Protein AF-A0A0L0SVF2-F1 (afdb_monomer_lite)

Foldseek 3Di:
DFDPQWDFDDPDPPDGTAIWGDQAFAQDDQKDQPVVPDDPPPPPPPDDPQQVQKMWGWAKFWFFADTHPVDGFIKMKGWPQDQAVPPPVSVVQATKMWIAGPPPPPRDIDIDRDPVSVVCCCRPGVRRTTGDIDIDMGGNVRDPPDDPDDDDDDDDDDDDDDDDDDDDDD

Radius of gyration: 22.02 Å; chains: 1; bounding box: 64×48×57 Å

Sequence (170 aa):
MVLKRYYLKDQGPGKPPLPKRCARQVLVPMDIRFDAFTTDTSTDNLSAPHHAGSTLVLRAVICHLGESPTAGHFVTYVNATPLSGADAAAAAAGPTWLRFDGVKDEGKIQCFTTTAAITRQFMDEVAKNAYMLFYEWVPASQSTVPAAESDTDSTASAGGLGRRDECRIM

Organism: Allomyces macrogynus (strain ATCC 38327) (NCBI:txid578462)

Structure (mmCIF, N/CA/C/O backbone):
data_AF-A0A0L0SVF2-F1
#
_entry.id   AF-A0A0L0SVF2-F1
#
loop_
_atom_site.group_PDB
_atom_site.id
_atom_site.type_symbol
_atom_site.label_atom_id
_atom_site.label_alt_id
_atom_site.label_comp_id
_atom_site.label_asym_id
_atom_site.label_entity_id
_atom_site.label_seq_id
_atom_site.pdbx_PDB_ins_code
_atom_site.Cartn_x
_atom_site.Cartn_y
_atom_site.Cartn_z
_atom_site.occupancy
_atom_site.B_iso_or_equiv
_atom_site.auth_seq_id
_atom_site.auth_comp_id
_atom_site.auth_asym_id
_atom_site.auth_atom_id
_atom_site.pdbx_PDB_model_num
ATOM 1 N N . MET A 1 1 ? -7.026 -2.691 -4.631 1.00 90.75 1 MET A N 1
ATOM 2 C CA . MET A 1 1 ? -7.334 -3.674 -3.560 1.00 90.75 1 MET A CA 1
ATOM 3 C C . MET A 1 1 ? -7.389 -2.965 -2.208 1.00 90.75 1 MET A C 1
ATOM 5 O O . MET A 1 1 ? -6.711 -1.959 -2.041 1.00 90.75 1 MET A O 1
ATOM 9 N N . VAL A 1 2 ? -8.173 -3.467 -1.246 1.00 94.88 2 VAL A N 1
ATOM 10 C CA . VAL A 1 2 ? -8.311 -2.873 0.103 1.00 94.88 2 VAL A CA 1
ATOM 11 C C . VAL A 1 2 ? -8.093 -3.948 1.164 1.00 94.88 2 VAL A C 1
ATOM 13 O O . VAL A 1 2 ? -8.701 -5.016 1.097 1.00 94.88 2 VAL A O 1
ATOM 16 N N . LEU A 1 3 ? -7.244 -3.673 2.156 1.00 95.94 3 LEU A N 1
ATOM 17 C CA . LEU A 1 3 ? -7.040 -4.560 3.299 1.00 95.94 3 LEU A CA 1
ATOM 18 C C . LEU A 1 3 ? -8.052 -4.226 4.397 1.00 95.94 3 LEU A C 1
ATOM 20 O O . LEU A 1 3 ? -8.037 -3.135 4.972 1.00 95.94 3 LEU A O 1
ATOM 24 N N . LYS A 1 4 ? -8.920 -5.188 4.732 1.00 95.56 4 LYS A N 1
ATOM 25 C CA . LYS A 1 4 ? -9.911 -5.047 5.808 1.00 95.56 4 LYS A CA 1
ATOM 26 C C . LYS A 1 4 ? -9.223 -5.061 7.177 1.00 95.56 4 LYS A C 1
ATOM 28 O O . LYS A 1 4 ? -9.137 -6.093 7.837 1.00 95.56 4 LYS A O 1
ATOM 33 N N . ARG A 1 5 ? -8.712 -3.901 7.596 1.00 95.50 5 ARG A N 1
ATOM 34 C CA . ARG A 1 5 ? -8.038 -3.720 8.890 1.00 95.50 5 ARG A CA 1
ATOM 35 C C . ARG A 1 5 ? -8.977 -3.373 10.034 1.00 95.50 5 ARG A C 1
ATOM 37 O O . ARG A 1 5 ? -8.560 -3.495 11.174 1.00 95.50 5 ARG A O 1
ATOM 44 N N . TYR A 1 6 ? -10.213 -2.975 9.766 1.00 95.50 6 TYR A N 1
ATOM 45 C CA . TYR A 1 6 ? -11.165 -2.592 10.805 1.00 95.50 6 TYR A CA 1
ATOM 46 C C . TYR A 1 6 ? -12.295 -3.605 10.919 1.00 95.50 6 TYR A C 1
ATOM 48 O O . TYR A 1 6 ? -12.820 -4.095 9.917 1.00 95.50 6 TYR A O 1
ATOM 56 N N . TYR A 1 7 ? -12.667 -3.908 12.157 1.00 94.56 7 TYR A N 1
ATOM 57 C CA . TYR A 1 7 ? -13.830 -4.717 12.487 1.00 94.56 7 TYR A CA 1
ATOM 58 C C . TYR A 1 7 ? -14.563 -4.111 13.679 1.00 94.56 7 TYR A C 1
ATOM 60 O O . TYR A 1 7 ? -13.990 -3.360 14.465 1.00 94.56 7 TYR A O 1
ATOM 68 N N . LEU A 1 8 ? -15.843 -4.433 13.807 1.00 95.06 8 LEU A N 1
ATOM 69 C CA . LEU A 1 8 ? -16.643 -4.052 14.960 1.00 95.06 8 LEU A CA 1
ATOM 70 C C . LEU A 1 8 ? -16.431 -5.089 16.063 1.00 95.06 8 LEU A C 1
ATOM 72 O O . LEU A 1 8 ? -16.680 -6.275 15.853 1.00 95.06 8 LEU A O 1
ATOM 76 N N . LYS A 1 9 ? -15.931 -4.653 17.221 1.00 93.69 9 LYS A N 1
ATOM 77 C CA . LYS A 1 9 ? -15.795 -5.495 18.408 1.00 93.69 9 LYS A CA 1
ATOM 78 C C . LYS A 1 9 ? -17.020 -5.300 19.295 1.00 93.69 9 LYS A C 1
ATOM 80 O O . LYS A 1 9 ? -17.304 -4.175 19.711 1.00 93.69 9 LYS A O 1
ATOM 85 N N . ASP A 1 10 ? -17.694 -6.400 19.611 1.00 95.12 10 ASP A N 1
ATOM 86 C CA . ASP A 1 10 ? -18.773 -6.407 20.594 1.00 95.12 10 ASP A CA 1
ATOM 87 C C . ASP A 1 10 ? -18.236 -6.037 21.991 1.00 95.12 10 ASP A C 1
ATOM 89 O O . ASP A 1 10 ? -17.137 -6.437 22.393 1.00 95.12 10 ASP A O 1
ATOM 93 N N . GLN A 1 11 ? -18.998 -5.213 22.702 1.00 93.00 11 GLN A N 1
ATOM 94 C CA . GLN A 1 11 ? -18.678 -4.678 24.025 1.00 93.00 11 GLN A CA 1
ATOM 95 C C . GLN A 1 11 ? -19.574 -5.267 25.126 1.00 93.00 11 GLN A C 1
ATOM 97 O O . GLN A 1 11 ? -19.402 -4.919 26.298 1.00 93.00 11 GLN A O 1
ATOM 102 N N . GLY A 1 12 ? -20.494 -6.165 24.763 1.00 92.81 12 GLY A N 1
ATOM 103 C CA . GLY A 1 12 ? -21.465 -6.768 25.664 1.00 92.81 12 GLY A CA 1
ATOM 104 C C . GLY A 1 12 ? -22.839 -6.088 25.607 1.00 92.81 12 GLY A C 1
ATOM 105 O O . GLY A 1 12 ? -23.033 -5.094 24.902 1.00 92.81 12 GLY A O 1
ATOM 106 N N . PRO A 1 13 ? -23.815 -6.621 26.358 1.00 93.88 13 PRO A N 1
ATOM 107 C CA . PRO A 1 13 ? -25.209 -6.209 26.259 1.00 93.88 13 PRO A CA 1
ATOM 108 C C . PRO A 1 13 ? -25.399 -4.722 26.593 1.00 93.88 13 PRO A C 1
ATOM 110 O O . PRO A 1 13 ? -24.896 -4.222 27.598 1.00 93.88 13 PRO A O 1
ATOM 113 N N . GLY A 1 14 ? -26.141 -4.020 25.732 1.00 93.12 14 GLY A N 1
ATOM 114 C CA . GLY A 1 14 ? -26.498 -2.607 25.904 1.00 93.12 14 GLY A CA 1
ATOM 115 C C . GLY A 1 14 ? -25.427 -1.595 25.484 1.00 93.12 14 GLY A C 1
ATOM 116 O O . GLY A 1 14 ? -25.677 -0.395 25.575 1.00 93.12 14 GLY A O 1
ATOM 117 N N . LYS A 1 15 ? -24.254 -2.034 25.006 1.00 94.00 15 LYS A N 1
ATOM 118 C CA . LYS A 1 15 ? -23.200 -1.139 24.507 1.00 94.00 15 LYS A CA 1
ATOM 119 C C . LYS A 1 15 ? -23.090 -1.224 22.982 1.00 94.00 15 LYS A C 1
ATOM 121 O O . LYS A 1 15 ? -23.109 -2.330 22.444 1.00 94.00 15 LYS A O 1
ATOM 126 N N . PRO A 1 16 ? -22.949 -0.093 22.267 1.00 93.31 16 PRO A N 1
ATOM 127 C CA . PRO A 1 16 ? -22.713 -0.132 20.831 1.00 93.31 16 PRO A CA 1
ATOM 128 C C . PRO A 1 16 ? -21.348 -0.775 20.531 1.00 93.31 16 PRO A C 1
ATOM 130 O O . PRO A 1 16 ? -20.403 -0.618 21.315 1.00 93.31 16 PRO A O 1
ATOM 133 N N . PRO A 1 17 ? -21.211 -1.483 19.399 1.00 93.56 17 PRO A N 1
ATOM 134 C CA . PRO A 1 17 ? -19.943 -2.078 19.015 1.00 93.56 17 PRO A CA 1
ATOM 135 C C . PRO A 1 17 ? -18.905 -0.992 18.727 1.00 93.56 17 PRO A C 1
ATOM 137 O O . PRO A 1 17 ? -19.205 0.034 18.114 1.00 93.56 17 PRO A O 1
ATOM 140 N N . LEU A 1 18 ? -17.660 -1.241 19.132 1.00 92.56 18 LEU A N 1
ATOM 141 C CA . LEU A 1 18 ? -16.564 -0.296 18.930 1.00 92.56 18 LEU A CA 1
ATOM 142 C C . LEU A 1 18 ? -15.685 -0.750 17.756 1.00 92.56 18 LEU A C 1
ATOM 144 O O . LEU A 1 18 ? -15.271 -1.915 17.732 1.00 92.56 18 LEU A O 1
ATOM 148 N N . PRO A 1 19 ? -15.348 0.135 16.800 1.00 93.31 19 PRO A N 1
ATOM 149 C CA . PRO A 1 19 ? -14.359 -0.173 15.780 1.00 93.31 19 PRO A CA 1
ATOM 150 C C . PRO A 1 19 ? -13.014 -0.518 16.419 1.00 93.31 19 PRO A C 1
ATOM 152 O O . PRO A 1 19 ? -12.511 0.208 17.274 1.00 93.31 19 PRO A O 1
ATOM 155 N N . LYS A 1 20 ? -12.420 -1.627 15.989 1.00 94.50 20 LYS A N 1
ATOM 156 C CA . LYS A 1 20 ? -11.093 -2.060 16.409 1.00 94.50 20 LYS A CA 1
ATOM 157 C C . LYS A 1 20 ? -10.242 -2.393 15.194 1.00 94.50 20 LYS A C 1
ATOM 159 O O . LYS A 1 20 ? -10.708 -3.021 14.240 1.00 94.50 20 LYS A O 1
ATOM 164 N N . ARG A 1 21 ? -8.975 -1.988 15.252 1.00 95.00 21 ARG A N 1
ATOM 165 C CA . ARG A 1 21 ? -7.981 -2.301 14.233 1.00 95.00 21 ARG A CA 1
ATOM 166 C C . ARG A 1 21 ? -7.401 -3.706 14.412 1.00 95.00 21 ARG A C 1
ATOM 168 O O . ARG A 1 21 ? -7.160 -4.188 15.519 1.00 95.00 21 ARG A O 1
ATOM 175 N N . CYS A 1 22 ? -7.155 -4.371 13.293 1.00 94.25 22 CYS A N 1
ATOM 176 C CA . CYS A 1 22 ? -6.361 -5.578 13.168 1.00 94.25 22 CYS A CA 1
ATOM 177 C C . CYS A 1 22 ? -4.912 -5.176 12.866 1.00 94.25 22 CYS A C 1
ATOM 179 O O . CYS A 1 22 ? -4.591 -4.747 11.755 1.00 94.25 22 CYS A O 1
ATOM 181 N N . ALA A 1 23 ? -4.034 -5.344 13.856 1.00 90.88 23 ALA A N 1
ATOM 182 C CA . ALA A 1 23 ? -2.608 -5.026 13.755 1.00 90.88 23 ALA A CA 1
ATOM 183 C C . ALA A 1 23 ? -1.779 -6.123 13.054 1.00 90.88 23 ALA A C 1
ATOM 185 O O . ALA A 1 23 ? -0.550 -6.105 13.100 1.00 90.88 23 ALA A O 1
ATOM 186 N N . ARG A 1 24 ? -2.434 -7.109 12.422 1.00 95.44 24 ARG A N 1
ATOM 187 C CA . ARG A 1 24 ? -1.745 -8.201 11.729 1.00 95.44 24 ARG A CA 1
ATOM 188 C C . ARG A 1 24 ? -0.899 -7.639 10.585 1.00 95.44 24 ARG A C 1
ATOM 190 O O . ARG A 1 24 ? -1.395 -6.867 9.759 1.00 95.44 24 ARG A O 1
ATOM 197 N N . GLN A 1 25 ? 0.357 -8.067 10.526 1.00 96.88 25 GLN A N 1
ATOM 198 C CA . GLN A 1 25 ? 1.233 -7.772 9.401 1.00 96.88 25 GLN A CA 1
ATOM 199 C C . GLN A 1 25 ? 0.779 -8.548 8.165 1.00 96.88 25 GLN A C 1
ATOM 201 O O . GLN A 1 25 ? 0.439 -9.727 8.250 1.00 96.88 25 GLN A O 1
ATOM 206 N N . VAL A 1 26 ? 0.753 -7.874 7.022 1.00 96.31 26 VAL A N 1
ATOM 207 C CA . VAL A 1 26 ? 0.408 -8.463 5.728 1.00 96.31 26 VAL A CA 1
ATOM 208 C C . VAL A 1 26 ? 1.537 -8.138 4.770 1.00 96.31 26 VAL A C 1
ATOM 210 O O . VAL A 1 26 ? 1.768 -6.969 4.478 1.00 96.31 26 VAL A O 1
ATOM 213 N N . LEU A 1 27 ? 2.242 -9.161 4.296 1.00 95.81 27 LEU A N 1
ATOM 214 C CA . LEU A 1 27 ? 3.246 -8.985 3.254 1.00 95.81 27 LEU A CA 1
ATOM 215 C C . LEU A 1 27 ? 2.543 -8.607 1.950 1.00 95.81 27 LEU A C 1
ATOM 217 O O . LEU A 1 27 ? 1.627 -9.301 1.511 1.00 95.81 27 LEU A O 1
ATOM 221 N N . VAL A 1 28 ? 2.956 -7.485 1.367 1.00 95.62 28 VAL A N 1
ATOM 222 C CA . VAL A 1 28 ? 2.406 -6.972 0.112 1.00 95.62 28 VAL A CA 1
ATOM 223 C C . VAL A 1 28 ? 3.410 -7.281 -0.999 1.00 95.62 28 VAL A C 1
ATOM 225 O O . VAL A 1 28 ? 4.515 -6.738 -0.958 1.00 95.62 28 VAL A O 1
ATOM 228 N N . PRO A 1 29 ? 3.071 -8.150 -1.963 1.00 94.19 29 PRO A N 1
ATOM 229 C CA . PRO A 1 29 ? 3.955 -8.450 -3.083 1.00 94.19 29 PRO A CA 1
ATOM 230 C C . PRO A 1 29 ? 4.060 -7.246 -4.026 1.00 94.19 29 PRO A C 1
ATOM 232 O O . PRO A 1 29 ? 3.061 -6.572 -4.286 1.00 94.19 29 PRO A O 1
ATOM 235 N N . MET A 1 30 ? 5.259 -6.986 -4.548 1.00 92.81 30 MET A N 1
ATOM 236 C CA . MET A 1 30 ? 5.467 -5.943 -5.562 1.00 92.81 30 MET A CA 1
ATOM 237 C C . MET A 1 30 ? 4.815 -6.321 -6.888 1.00 92.81 30 MET A C 1
ATOM 239 O O . MET A 1 30 ? 4.213 -5.469 -7.528 1.00 92.81 30 MET A O 1
ATOM 243 N N . ASP A 1 31 ? 4.862 -7.604 -7.231 1.00 92.12 31 ASP A N 1
ATOM 244 C CA . ASP A 1 31 ? 4.341 -8.146 -8.475 1.00 92.12 31 ASP A CA 1
ATOM 245 C C . ASP A 1 31 ? 3.465 -9.355 -8.170 1.00 92.12 31 ASP A C 1
ATOM 247 O O . ASP A 1 31 ? 3.800 -10.188 -7.322 1.00 92.12 31 ASP A O 1
ATOM 251 N N . ILE A 1 32 ? 2.331 -9.462 -8.855 1.00 92.50 32 ILE A N 1
ATOM 252 C CA . ILE A 1 32 ? 1.463 -10.632 -8.769 1.00 92.50 32 ILE A CA 1
ATOM 253 C C . ILE A 1 32 ? 1.161 -11.111 -10.175 1.00 92.50 32 ILE A C 1
ATOM 255 O O . ILE A 1 32 ? 0.667 -10.343 -10.997 1.00 92.50 32 ILE A O 1
ATOM 259 N N . ARG A 1 33 ? 1.420 -12.388 -10.457 1.00 89.75 33 ARG A N 1
ATOM 260 C CA . ARG A 1 33 ? 1.047 -12.963 -11.749 1.00 89.75 33 ARG A CA 1
ATOM 261 C C . ARG A 1 33 ? -0.476 -12.930 -11.888 1.00 89.75 33 ARG A C 1
ATOM 263 O O . ARG A 1 33 ? -1.193 -13.348 -10.977 1.00 89.75 33 ARG A O 1
ATOM 270 N N . PHE A 1 34 ? -0.964 -12.365 -12.988 1.00 86.56 34 PHE A N 1
ATOM 271 C CA . PHE A 1 34 ? -2.398 -12.153 -13.184 1.00 86.56 34 PHE A CA 1
ATOM 272 C C . PHE A 1 34 ? -3.139 -13.472 -13.432 1.00 86.56 34 PHE A C 1
ATOM 274 O O . PHE A 1 34 ? -4.271 -13.642 -12.979 1.00 86.56 34 PHE A O 1
ATOM 281 N N . ASP A 1 35 ? -2.459 -14.419 -14.078 1.00 82.50 35 ASP A N 1
ATOM 282 C CA . ASP A 1 35 ? -2.940 -15.777 -14.347 1.00 82.50 35 ASP A CA 1
ATOM 283 C C . ASP A 1 35 ? -3.358 -16.535 -13.074 1.00 82.50 35 ASP A C 1
ATOM 285 O O . ASP A 1 35 ? -4.268 -17.355 -13.112 1.00 82.50 35 ASP A O 1
ATOM 289 N N . ALA A 1 36 ? -2.775 -16.204 -11.917 1.00 79.12 36 ALA A N 1
ATOM 290 C CA . ALA A 1 36 ? -3.130 -16.796 -10.630 1.00 79.12 36 ALA A CA 1
ATOM 291 C C . ALA A 1 36 ? -4.579 -16.508 -10.186 1.00 79.12 36 ALA A C 1
ATOM 293 O O . ALA A 1 36 ? -5.069 -17.152 -9.257 1.00 79.12 36 ALA A O 1
ATOM 294 N N . PHE A 1 37 ? -5.261 -15.541 -10.810 1.00 80.06 37 PHE A N 1
ATOM 295 C CA . PHE A 1 37 ? -6.626 -15.137 -10.455 1.00 80.06 37 PHE A CA 1
ATOM 296 C C . PHE A 1 37 ? -7.661 -15.393 -11.550 1.00 80.06 37 PHE A C 1
ATOM 298 O O . PHE A 1 37 ? -8.855 -15.208 -11.306 1.00 80.06 37 PHE A O 1
ATOM 305 N N . THR A 1 38 ? -7.237 -15.803 -12.743 1.00 76.56 38 THR A N 1
ATOM 306 C CA . THR A 1 38 ? -8.138 -16.079 -13.861 1.00 76.56 38 THR A CA 1
ATOM 307 C C . THR A 1 38 ? -8.344 -17.578 -14.001 1.00 76.56 38 THR A C 1
ATOM 309 O O . THR A 1 38 ? -7.387 -18.342 -14.041 1.00 76.56 38 THR A O 1
ATOM 312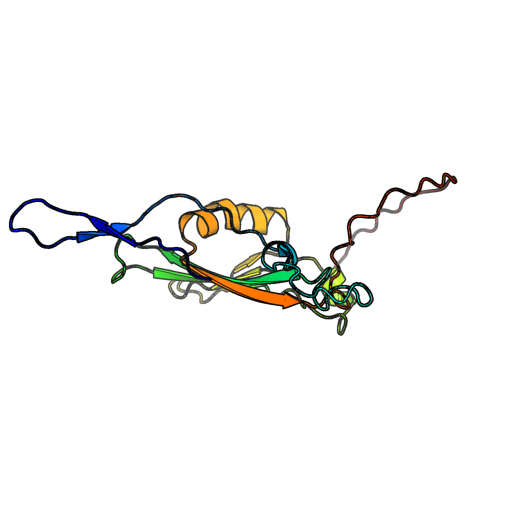 N N . THR A 1 39 ? -9.598 -18.014 -14.081 1.00 65.56 39 THR A N 1
ATOM 313 C CA . THR A 1 39 ? -9.922 -19.388 -14.475 1.00 65.56 39 THR A CA 1
ATOM 314 C C . THR A 1 39 ? -9.929 -19.454 -15.996 1.00 65.56 39 THR A C 1
ATOM 316 O O . THR A 1 39 ? -10.717 -18.747 -16.627 1.00 65.56 39 THR A O 1
ATOM 319 N N . ASP A 1 40 ? -9.079 -20.301 -16.579 1.00 64.75 40 ASP A N 1
ATOM 320 C CA . ASP A 1 40 ? -9.098 -20.612 -18.011 1.00 64.75 40 ASP A CA 1
ATOM 321 C C . ASP A 1 40 ? -10.434 -21.276 -18.361 1.00 64.75 40 ASP A C 1
ATOM 323 O O . ASP A 1 40 ? -10.622 -22.484 -18.241 1.00 64.75 40 ASP A O 1
ATOM 327 N N . THR A 1 41 ? -11.416 -20.453 -18.720 1.00 55.72 41 THR A N 1
ATOM 328 C CA . THR A 1 41 ? -12.769 -20.890 -19.089 1.00 55.72 41 THR A CA 1
ATOM 329 C C . THR A 1 41 ? -12.973 -20.920 -20.600 1.00 55.72 41 THR A C 1
ATOM 331 O O . THR A 1 41 ? -14.036 -21.330 -21.061 1.00 55.72 41 THR A O 1
ATOM 334 N N . SER A 1 42 ? -11.971 -20.535 -21.397 1.00 54.72 42 SER A N 1
ATOM 335 C CA . SER A 1 42 ? -12.038 -20.662 -22.850 1.00 54.72 42 SER A CA 1
ATOM 336 C C . SER A 1 42 ? -11.715 -22.098 -23.263 1.00 54.72 42 SER A C 1
ATOM 338 O O . SER A 1 42 ? -10.558 -22.498 -23.326 1.00 54.72 42 SER A O 1
ATOM 340 N N . THR A 1 43 ? -12.752 -22.860 -23.600 1.00 51.72 43 THR A N 1
ATOM 341 C CA . THR A 1 43 ? -12.679 -24.185 -24.241 1.00 51.72 43 THR A CA 1
ATOM 342 C C . THR A 1 43 ? -12.147 -24.152 -25.682 1.00 51.72 43 THR A C 1
ATOM 344 O O . THR A 1 43 ? -12.159 -25.176 -26.363 1.00 51.72 43 THR A O 1
ATOM 347 N N . ASP A 1 44 ? -11.689 -22.995 -26.163 1.00 54.47 44 ASP A N 1
ATOM 348 C CA . ASP A 1 44 ? -11.092 -22.835 -27.486 1.00 54.47 44 ASP A CA 1
ATOM 349 C C . ASP A 1 44 ? -9.580 -23.095 -27.390 1.00 54.47 44 ASP A C 1
ATOM 351 O O . ASP A 1 44 ? -8.759 -22.195 -27.220 1.00 54.47 44 ASP A O 1
ATOM 355 N N . ASN A 1 45 ? -9.216 -24.378 -27.457 1.00 51.66 45 ASN A N 1
ATOM 356 C CA . ASN A 1 45 ? -7.852 -24.918 -27.330 1.00 51.66 45 ASN A CA 1
ATOM 357 C C . ASN A 1 45 ? -6.883 -24.507 -28.468 1.00 51.66 45 ASN A C 1
ATOM 359 O O . ASN A 1 45 ? -5.910 -25.211 -28.734 1.00 51.66 45 ASN A O 1
ATOM 363 N N . LEU A 1 46 ? -7.143 -23.405 -29.176 1.00 55.09 46 LEU A N 1
ATOM 364 C CA . LEU A 1 46 ? -6.358 -22.955 -30.333 1.00 55.09 46 LEU A CA 1
ATOM 365 C C . LEU A 1 46 ? -5.714 -21.571 -30.151 1.00 55.09 46 LEU A C 1
ATOM 367 O O . LEU A 1 46 ? -4.879 -21.190 -30.969 1.00 55.09 46 LEU A O 1
ATOM 371 N N . SER A 1 47 ? -6.023 -20.841 -29.075 1.00 54.22 47 SER A N 1
ATOM 372 C CA . SER A 1 47 ? -5.352 -19.578 -28.739 1.00 54.22 47 SER A CA 1
ATOM 373 C C . SER A 1 47 ? -4.875 -19.587 -27.291 1.00 54.22 47 SER A C 1
ATOM 375 O O . SER A 1 47 ? -5.668 -19.852 -26.389 1.00 54.22 47 SER A O 1
ATOM 377 N N . ALA A 1 48 ? -3.596 -19.269 -27.061 1.00 55.75 48 ALA A N 1
ATOM 378 C CA . ALA A 1 48 ? -3.085 -19.033 -25.712 1.00 55.75 48 ALA A CA 1
ATOM 379 C C . ALA A 1 48 ? -3.963 -17.983 -24.999 1.00 55.75 48 ALA A C 1
ATOM 381 O O . ALA A 1 48 ? -4.381 -17.019 -25.655 1.00 55.75 48 ALA A O 1
ATOM 382 N N . PRO A 1 49 ? -4.249 -18.138 -23.690 1.00 58.16 49 PRO A N 1
ATOM 383 C CA . PRO A 1 49 ? -5.084 -17.190 -22.970 1.00 58.16 49 PRO A CA 1
ATOM 384 C C . PRO A 1 49 ? -4.526 -15.782 -23.165 1.00 58.16 49 PRO A C 1
ATOM 386 O O . PRO A 1 49 ? -3.331 -15.553 -22.977 1.00 58.16 49 PRO A O 1
ATOM 389 N N . HIS A 1 50 ? -5.380 -14.822 -23.524 1.00 60.81 50 HIS A N 1
ATOM 390 C CA . HIS A 1 50 ? -4.961 -13.455 -23.871 1.00 60.81 50 HIS A CA 1
ATOM 391 C C . HIS A 1 50 ? -4.229 -12.717 -22.728 1.00 60.81 50 HIS A C 1
ATOM 393 O O . HIS A 1 50 ? -3.659 -11.648 -22.931 1.00 60.81 50 HIS A O 1
ATOM 399 N N . HIS A 1 51 ? -4.236 -13.298 -21.526 1.00 66.31 51 HIS A N 1
ATOM 400 C CA . HIS A 1 51 ? -3.617 -12.775 -20.315 1.00 66.31 51 HIS A CA 1
ATOM 401 C C . HIS A 1 51 ? -2.436 -13.617 -19.807 1.00 66.31 51 HIS A C 1
ATOM 403 O O . HIS A 1 51 ? -1.840 -13.252 -18.790 1.00 66.31 51 HIS A O 1
ATOM 409 N N . ALA A 1 52 ? -2.076 -14.709 -20.492 1.00 71.12 52 ALA A N 1
ATOM 410 C CA . ALA A 1 52 ? -0.945 -15.554 -20.121 1.00 71.12 52 ALA A CA 1
ATOM 411 C C . ALA A 1 52 ? 0.340 -14.713 -20.047 1.00 71.12 52 ALA A C 1
ATOM 413 O O . ALA A 1 52 ? 0.679 -14.001 -20.990 1.00 71.12 52 ALA A O 1
ATOM 414 N N . GLY A 1 53 ? 1.022 -14.750 -18.899 1.00 76.75 53 GLY A N 1
ATOM 415 C CA . GLY A 1 53 ? 2.242 -13.972 -18.650 1.00 76.75 53 GLY A CA 1
ATOM 416 C C . GLY A 1 53 ? 2.031 -12.496 -18.283 1.00 76.75 53 GLY A C 1
ATOM 417 O O . GLY A 1 53 ? 3.009 -11.773 -18.120 1.00 76.75 53 GLY A O 1
ATOM 418 N N . SER A 1 54 ? 0.787 -12.023 -18.141 1.00 85.81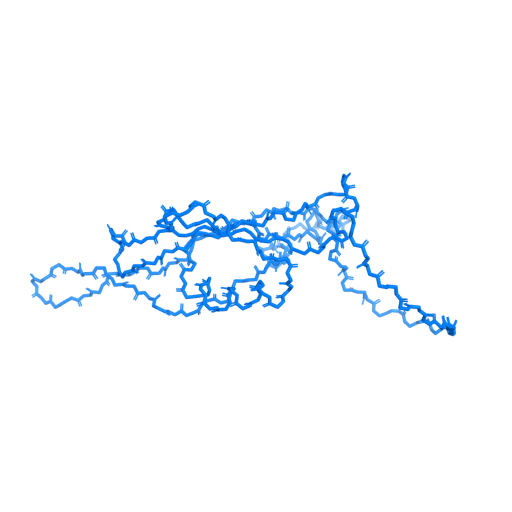 54 SER A N 1
ATOM 419 C CA . SER A 1 54 ? 0.525 -10.663 -17.645 1.00 85.81 54 SER A CA 1
ATOM 420 C C . SER A 1 54 ? 0.722 -10.579 -16.128 1.00 85.81 54 SER A C 1
ATOM 422 O O . SER A 1 54 ? 0.450 -11.535 -15.396 1.00 85.81 54 SER A O 1
ATOM 424 N N . THR A 1 55 ? 1.136 -9.411 -15.641 1.00 90.12 55 THR A N 1
ATOM 425 C CA . THR A 1 55 ? 1.486 -9.190 -14.230 1.00 90.12 55 THR A CA 1
ATOM 426 C C . THR A 1 55 ? 0.791 -7.945 -13.692 1.00 90.12 55 THR A C 1
ATOM 428 O O . THR A 1 55 ? 0.631 -6.949 -14.387 1.00 90.12 55 THR A O 1
ATOM 431 N N . LEU A 1 56 ? 0.367 -7.995 -12.436 1.00 91.81 56 LEU A N 1
ATOM 432 C CA . LEU A 1 56 ? -0.076 -6.844 -11.663 1.00 91.81 56 LEU A CA 1
ATOM 433 C C . LEU A 1 56 ? 1.124 -6.266 -10.916 1.00 91.81 56 LEU A C 1
ATOM 435 O O . LEU A 1 56 ? 1.638 -6.917 -10.009 1.00 91.81 56 LEU A O 1
ATOM 439 N N . VAL A 1 57 ? 1.536 -5.048 -11.257 1.00 93.19 57 VAL A N 1
ATOM 440 C CA . VAL A 1 57 ? 2.667 -4.354 -10.625 1.00 93.19 57 VAL A CA 1
ATOM 441 C C . VAL A 1 57 ? 2.151 -3.328 -9.626 1.00 93.19 57 VAL A C 1
ATOM 443 O O . VAL A 1 57 ? 1.290 -2.506 -9.941 1.00 93.19 57 VAL A O 1
ATOM 446 N N . LEU A 1 58 ? 2.667 -3.349 -8.403 1.00 95.69 58 LEU A N 1
ATOM 447 C CA . LEU A 1 58 ? 2.276 -2.425 -7.349 1.00 95.69 58 LEU A CA 1
ATOM 448 C C . LEU A 1 58 ? 2.783 -1.010 -7.667 1.00 95.69 58 LEU A C 1
ATO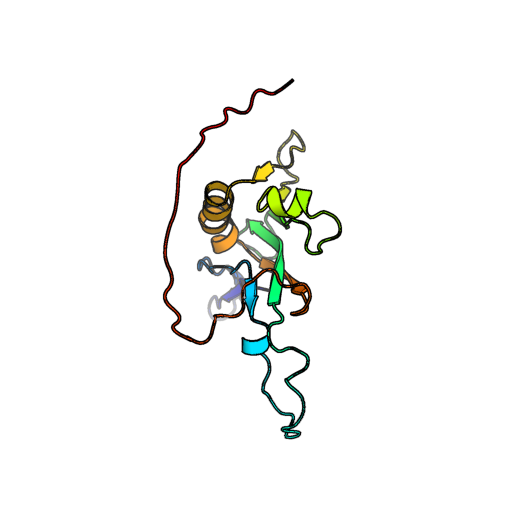M 450 O O . LEU A 1 58 ? 3.987 -0.764 -7.782 1.00 95.69 58 LEU A O 1
ATOM 454 N N . ARG A 1 59 ? 1.851 -0.059 -7.773 1.00 95.69 59 ARG A N 1
ATOM 455 C CA . ARG A 1 59 ? 2.125 1.352 -8.089 1.00 95.69 59 ARG A CA 1
ATOM 456 C C . ARG A 1 59 ? 2.010 2.270 -6.902 1.00 95.69 59 ARG A C 1
ATOM 458 O O . ARG A 1 59 ? 2.764 3.230 -6.806 1.00 95.69 59 ARG A O 1
ATOM 465 N N . ALA A 1 60 ? 1.076 1.996 -6.001 1.00 97.75 60 ALA A N 1
ATOM 466 C CA . ALA A 1 60 ? 0.936 2.807 -4.810 1.00 9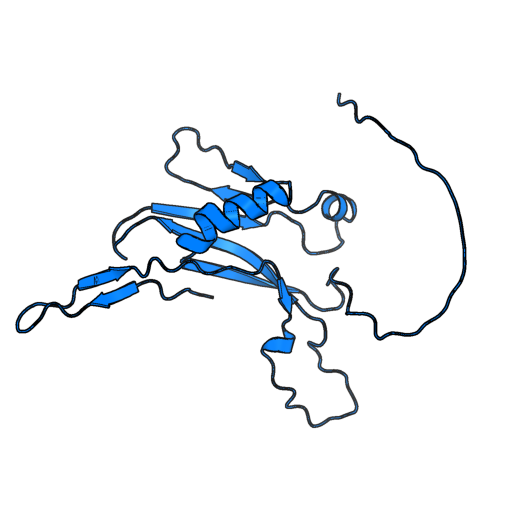7.75 60 ALA A CA 1
ATOM 467 C C . ALA A 1 60 ? 0.370 2.024 -3.632 1.00 97.75 60 ALA A C 1
ATOM 469 O O . ALA A 1 60 ? -0.421 1.091 -3.793 1.00 97.75 60 ALA A O 1
ATOM 470 N N . VAL A 1 61 ? 0.747 2.457 -2.432 1.00 98.31 61 VAL A N 1
ATOM 471 C CA . VAL A 1 61 ? 0.191 1.966 -1.173 1.00 98.31 61 VAL A CA 1
ATOM 472 C C . VAL A 1 61 ? -0.189 3.149 -0.305 1.00 98.31 61 VAL A C 1
ATOM 474 O O . VAL A 1 61 ? 0.644 4.001 -0.014 1.00 98.31 61 VAL A O 1
ATOM 477 N N . ILE A 1 62 ? -1.437 3.180 0.148 1.00 97.38 62 ILE A N 1
ATOM 478 C CA . ILE A 1 62 ? -1.881 4.109 1.183 1.00 97.38 62 ILE A CA 1
ATOM 479 C C . ILE A 1 62 ? -1.827 3.366 2.510 1.00 97.38 62 ILE A C 1
ATOM 481 O O . ILE A 1 62 ? -2.533 2.374 2.703 1.00 97.38 62 ILE A O 1
ATOM 485 N N . CYS A 1 63 ? -1.005 3.855 3.427 1.00 97.12 63 CYS A N 1
ATOM 486 C CA . CYS A 1 63 ? -0.895 3.383 4.797 1.00 97.12 63 CYS A CA 1
ATOM 487 C C . CYS A 1 63 ? -1.741 4.258 5.719 1.00 97.12 63 CYS A C 1
ATOM 489 O O . CYS A 1 63 ? -1.718 5.481 5.611 1.00 97.12 63 CYS A O 1
ATOM 491 N N . HIS A 1 64 ? -2.442 3.633 6.662 1.00 96.44 64 HIS A N 1
ATOM 492 C CA . HIS A 1 64 ? -3.155 4.342 7.722 1.00 96.44 64 HIS A CA 1
ATOM 493 C C . HIS A 1 64 ? -2.488 4.077 9.070 1.00 96.44 64 HIS A C 1
ATOM 495 O O . HIS A 1 64 ? -2.400 2.930 9.511 1.00 96.44 64 HIS A O 1
ATOM 501 N N . LEU A 1 65 ? -1.994 5.139 9.697 1.00 94.38 65 LEU A N 1
ATOM 502 C CA . LEU A 1 65 ? -1.280 5.168 10.966 1.00 94.38 65 LEU A CA 1
ATOM 503 C C . LEU A 1 65 ? -2.241 5.703 12.037 1.00 94.38 65 LEU A C 1
ATOM 505 O O . LEU A 1 65 ? -2.255 6.888 12.361 1.00 94.38 65 LEU A O 1
ATOM 509 N N . GLY A 1 66 ? -3.097 4.829 12.552 1.00 93.44 66 GLY A N 1
ATOM 510 C CA . GLY A 1 66 ? -4.059 5.144 13.605 1.00 93.44 66 GLY A CA 1
ATOM 511 C C . GLY A 1 66 ? -4.761 3.883 14.088 1.00 93.44 66 GLY A C 1
ATOM 512 O O . GLY A 1 66 ? -4.643 2.840 13.457 1.00 93.44 66 GLY A O 1
ATOM 513 N N . GLU A 1 67 ? -5.481 3.958 15.204 1.00 92.12 67 GLU A N 1
ATOM 514 C CA . GLU A 1 67 ? -6.210 2.809 15.774 1.00 92.12 67 GLU A CA 1
ATOM 515 C C . GLU A 1 67 ? -7.718 2.834 15.476 1.00 92.12 67 GLU A C 1
ATOM 517 O O . GLU A 1 67 ? -8.413 1.840 15.690 1.00 92.12 67 GLU A O 1
ATOM 522 N N . SER A 1 68 ? -8.228 3.952 14.949 1.00 90.31 68 SER A N 1
ATOM 523 C CA . SER A 1 68 ? -9.642 4.162 14.624 1.00 90.31 68 SER A CA 1
ATOM 524 C C . SER A 1 68 ? -9.813 4.462 13.135 1.00 90.31 68 SER A C 1
ATOM 526 O O . SER A 1 68 ? -9.008 5.199 12.579 1.00 90.31 68 SER A O 1
ATOM 528 N N . PRO A 1 69 ? -10.885 3.999 12.473 1.00 90.50 69 PRO A N 1
ATOM 529 C CA . PRO A 1 69 ? -11.152 4.387 11.088 1.00 90.50 69 PRO A CA 1
ATOM 530 C C . PRO A 1 69 ? -11.399 5.897 10.916 1.00 90.50 69 PRO A C 1
ATOM 532 O O . PRO A 1 69 ? -11.245 6.412 9.814 1.00 90.50 69 PRO A O 1
ATOM 535 N N . THR A 1 70 ? -11.778 6.607 11.984 1.00 91.00 70 THR A N 1
ATOM 536 C CA . THR A 1 70 ? -12.094 8.045 11.956 1.00 91.00 70 THR A CA 1
ATOM 537 C C . THR A 1 70 ? -10.954 8.942 12.437 1.00 91.00 70 THR A C 1
ATOM 539 O O . THR A 1 70 ? -11.105 10.160 12.425 1.00 91.00 70 THR A O 1
ATOM 542 N N . ALA A 1 71 ? -9.828 8.373 12.879 1.00 90.88 71 ALA A N 1
ATOM 543 C CA . ALA A 1 71 ? -8.702 9.140 13.402 1.00 90.88 71 ALA A CA 1
ATOM 544 C C . ALA A 1 71 ? -7.360 8.480 13.067 1.00 90.88 71 ALA A C 1
ATOM 546 O O . ALA A 1 71 ? -7.221 7.258 13.080 1.00 90.88 71 ALA A O 1
ATOM 547 N N . GLY A 1 72 ? -6.347 9.294 12.797 1.00 92.69 72 GLY A N 1
ATOM 548 C CA . GLY A 1 72 ? -4.997 8.837 12.489 1.00 92.69 72 GLY A CA 1
ATOM 549 C C . GLY A 1 72 ? -4.366 9.673 11.389 1.00 92.69 72 GLY A C 1
ATOM 550 O O . GLY A 1 72 ? -4.846 10.757 11.068 1.00 92.69 72 GLY A O 1
ATOM 551 N N . HIS A 1 73 ? -3.300 9.136 10.811 1.00 93.88 73 HIS A N 1
ATOM 552 C CA . HIS A 1 73 ? -2.517 9.790 9.773 1.00 93.88 73 HIS A CA 1
ATOM 553 C C . HIS A 1 73 ? -2.381 8.897 8.540 1.00 93.88 73 HIS A C 1
ATOM 555 O O . HIS A 1 73 ? -2.308 7.675 8.666 1.00 93.88 73 HIS A O 1
ATOM 561 N N . PHE A 1 74 ? -2.346 9.490 7.350 1.00 94.31 74 PHE A N 1
ATOM 562 C CA . PHE A 1 74 ? -2.150 8.754 6.106 1.00 94.31 74 PHE A CA 1
ATOM 563 C C . PHE A 1 74 ? -0.783 9.061 5.510 1.00 94.31 74 PHE A C 1
ATOM 565 O O . PHE A 1 74 ? -0.394 10.215 5.352 1.00 94.31 74 PHE A O 1
ATOM 572 N N . VAL A 1 75 ? -0.077 7.995 5.150 1.00 95.56 75 VAL A N 1
ATOM 573 C CA . VAL A 1 75 ? 1.202 8.055 4.443 1.00 95.56 75 VAL A CA 1
ATOM 574 C C . VAL A 1 75 ? 1.040 7.294 3.141 1.00 95.56 75 VAL A C 1
ATOM 576 O O . VAL A 1 75 ? 0.491 6.191 3.135 1.00 95.56 75 VAL A O 1
ATOM 579 N N . THR A 1 76 ? 1.539 7.858 2.049 1.00 97.00 76 THR A N 1
ATOM 580 C CA . THR A 1 76 ? 1.428 7.241 0.725 1.00 97.00 76 THR A CA 1
ATOM 581 C C . THR A 1 76 ? 2.799 6.857 0.205 1.00 97.00 76 THR A C 1
ATOM 583 O O . THR A 1 76 ? 3.745 7.635 0.282 1.00 97.00 76 THR A O 1
ATOM 586 N N . TYR A 1 77 ? 2.888 5.659 -0.353 1.00 97.62 77 TYR A N 1
ATOM 587 C CA . TYR A 1 77 ? 4.028 5.157 -1.101 1.00 97.62 77 TYR A CA 1
ATOM 588 C C . TYR A 1 77 ? 3.680 5.117 -2.576 1.00 97.62 77 TYR A C 1
ATOM 590 O O . TYR A 1 77 ? 2.608 4.622 -2.918 1.00 97.62 77 TYR A O 1
ATOM 598 N N . VAL A 1 78 ? 4.575 5.593 -3.435 1.00 96.94 78 VAL A N 1
ATOM 599 C CA . VAL A 1 78 ? 4.396 5.590 -4.890 1.00 96.94 78 VAL A CA 1
ATOM 600 C C . VAL A 1 78 ? 5.624 4.991 -5.556 1.00 96.94 78 VAL A C 1
ATOM 602 O O . VAL A 1 78 ? 6.749 5.400 -5.276 1.00 96.94 78 VAL A O 1
ATOM 605 N N . ASN A 1 79 ? 5.400 4.033 -6.445 1.00 95.12 79 ASN A N 1
ATOM 606 C CA . ASN A 1 79 ? 6.410 3.459 -7.312 1.00 95.12 79 ASN A CA 1
ATOM 607 C C . ASN A 1 79 ? 6.648 4.414 -8.486 1.00 95.12 79 ASN A C 1
ATOM 609 O O . ASN A 1 79 ? 5.804 4.546 -9.373 1.00 95.12 79 ASN A O 1
ATOM 613 N N . ALA A 1 80 ? 7.792 5.087 -8.482 1.00 92.25 80 ALA A N 1
ATOM 614 C CA . ALA A 1 80 ? 8.204 5.990 -9.551 1.00 92.25 80 ALA A CA 1
ATOM 615 C C . ALA A 1 80 ? 8.946 5.262 -10.685 1.00 92.25 80 ALA A C 1
ATOM 617 O O . ALA A 1 80 ? 9.359 5.898 -11.649 1.00 92.25 80 ALA A O 1
ATOM 618 N N . THR A 1 81 ? 9.110 3.938 -10.590 1.00 87.69 81 THR A N 1
ATOM 619 C CA . THR A 1 81 ? 9.745 3.135 -11.643 1.00 87.69 81 THR A CA 1
ATOM 620 C C . THR A 1 81 ? 8.869 3.154 -12.902 1.00 87.69 81 THR A C 1
ATOM 622 O O . THR A 1 81 ? 7.675 2.841 -12.805 1.00 87.69 81 THR A O 1
ATOM 625 N N . PRO A 1 82 ? 9.401 3.518 -14.079 1.00 80.12 82 PRO A N 1
ATOM 626 C CA . PRO A 1 82 ? 8.660 3.431 -15.335 1.00 80.12 82 PRO A CA 1
ATOM 627 C C . PRO A 1 82 ? 8.316 1.978 -15.680 1.00 80.12 82 PRO A C 1
ATOM 629 O O . PRO A 1 82 ? 9.124 1.082 -15.461 1.00 80.12 82 PRO A O 1
ATOM 632 N N . LEU A 1 83 ? 7.117 1.743 -16.218 1.00 69.75 83 LEU A N 1
ATOM 633 C CA . LEU A 1 83 ? 6.639 0.397 -16.567 1.00 69.75 83 LEU A CA 1
ATOM 634 C C . LEU A 1 83 ? 6.893 -0.007 -18.021 1.00 69.75 83 LEU A C 1
ATOM 636 O O . LEU A 1 83 ? 6.847 -1.192 -18.325 1.00 69.75 83 LEU A O 1
ATOM 640 N N . SER A 1 84 ? 7.123 0.950 -18.925 1.00 62.47 84 SER A N 1
ATOM 641 C CA . SER A 1 84 ? 7.258 0.674 -20.360 1.00 62.47 84 SER A CA 1
ATOM 642 C C . SER A 1 84 ? 8.593 1.170 -20.908 1.00 62.47 84 SER A C 1
ATOM 644 O O . SER A 1 84 ? 9.120 2.192 -20.462 1.00 62.47 84 SER A O 1
ATOM 646 N N . GLY A 1 85 ? 9.122 0.443 -21.896 1.00 52.75 85 GLY A N 1
ATOM 647 C CA . GLY A 1 85 ? 10.435 0.635 -22.525 1.00 52.75 85 GLY A CA 1
ATOM 648 C C . GLY A 1 85 ? 10.634 1.927 -23.327 1.00 52.75 85 GLY A C 1
ATOM 649 O O . GLY A 1 85 ? 11.505 1.955 -24.190 1.00 52.75 85 GLY A O 1
ATOM 650 N N . ALA A 1 86 ? 9.868 2.988 -23.060 1.00 50.47 86 ALA A N 1
ATOM 651 C CA . ALA A 1 86 ? 10.135 4.313 -23.620 1.00 50.47 86 ALA A CA 1
ATOM 652 C C . ALA A 1 86 ? 11.455 4.908 -23.091 1.00 50.47 86 ALA A C 1
ATOM 654 O O . ALA A 1 86 ? 12.094 5.676 -23.799 1.00 50.47 86 ALA A O 1
ATOM 655 N N . ASP A 1 87 ? 11.901 4.483 -21.902 1.00 53.84 87 ASP A N 1
ATOM 656 C CA . ASP A 1 87 ? 13.207 4.834 -21.341 1.00 53.84 87 ASP A CA 1
ATOM 657 C C . ASP A 1 87 ? 13.921 3.583 -20.813 1.00 53.84 87 ASP A C 1
ATOM 659 O O . ASP A 1 87 ? 13.920 3.278 -19.618 1.00 53.84 87 ASP A O 1
ATOM 663 N N . ALA A 1 88 ? 14.577 2.847 -21.715 1.00 54.47 88 ALA A N 1
ATOM 664 C CA . ALA A 1 88 ? 15.451 1.726 -21.350 1.00 54.47 88 ALA A CA 1
ATOM 665 C C . ALA A 1 88 ? 16.536 2.135 -20.327 1.00 54.47 88 ALA A C 1
ATOM 667 O O . ALA A 1 88 ? 16.932 1.335 -19.480 1.00 54.47 88 ALA A O 1
ATOM 668 N N . ALA A 1 89 ? 16.963 3.404 -20.349 1.00 55.34 89 ALA A N 1
ATOM 669 C CA . ALA A 1 89 ? 17.888 3.973 -19.371 1.00 55.34 89 ALA A CA 1
ATOM 670 C C . ALA A 1 89 ? 17.281 4.079 -17.958 1.00 55.34 89 ALA A C 1
ATOM 672 O O . ALA A 1 89 ? 17.980 3.853 -16.972 1.00 55.34 89 ALA A O 1
ATOM 673 N N . ALA A 1 90 ? 15.983 4.372 -17.841 1.00 54.66 90 ALA A N 1
ATOM 674 C CA . ALA A 1 90 ? 15.301 4.459 -16.551 1.00 54.66 90 ALA A CA 1
ATOM 675 C C . ALA A 1 90 ? 14.962 3.073 -15.977 1.00 54.66 90 ALA A C 1
ATOM 677 O O . ALA A 1 90 ? 15.001 2.890 -14.763 1.00 54.66 90 ALA A O 1
ATOM 678 N N . ALA A 1 91 ? 14.713 2.075 -16.833 1.00 56.62 91 ALA A N 1
ATOM 679 C CA . ALA A 1 91 ? 14.587 0.680 -16.404 1.00 56.62 91 ALA A CA 1
ATOM 680 C C . ALA A 1 91 ? 15.906 0.127 -15.817 1.00 56.62 91 ALA A C 1
ATOM 682 O O . ALA A 1 91 ? 15.881 -0.672 -14.882 1.00 56.62 91 ALA A O 1
ATOM 683 N N . ALA A 1 92 ? 17.059 0.599 -16.309 1.00 59.41 92 ALA A N 1
ATOM 684 C CA . ALA A 1 92 ? 18.377 0.238 -15.781 1.00 59.41 92 ALA A CA 1
ATOM 685 C C . ALA A 1 92 ? 18.703 0.887 -14.418 1.00 59.41 92 ALA A C 1
ATOM 687 O O . ALA A 1 92 ? 19.586 0.405 -13.710 1.00 59.41 92 ALA A O 1
ATOM 688 N N . ALA A 1 93 ? 17.991 1.951 -14.024 1.00 65.25 93 ALA A N 1
ATOM 689 C CA . ALA A 1 93 ? 18.242 2.693 -12.784 1.00 65.25 93 ALA A CA 1
ATOM 690 C C . ALA A 1 93 ? 17.725 1.987 -11.510 1.00 65.25 93 ALA A C 1
ATOM 692 O O . ALA A 1 93 ? 17.967 2.463 -10.399 1.00 65.25 93 ALA A O 1
ATOM 693 N N . GLY A 1 94 ? 17.054 0.839 -11.653 1.00 72.88 94 GLY A N 1
ATOM 694 C CA . GLY A 1 94 ? 16.511 0.072 -10.536 1.00 72.88 94 GLY A CA 1
ATOM 695 C C . GLY A 1 94 ? 15.210 0.653 -9.961 1.00 72.88 94 GLY A C 1
ATOM 696 O O . GLY A 1 94 ? 14.720 1.697 -10.402 1.00 72.88 94 GLY A O 1
ATOM 697 N N . PRO A 1 95 ? 14.595 -0.040 -8.988 1.00 86.12 95 PRO A N 1
ATOM 698 C CA . PRO A 1 95 ? 13.293 0.346 -8.466 1.00 86.12 95 PRO A CA 1
ATOM 699 C C . PRO A 1 95 ? 13.384 1.642 -7.659 1.00 86.12 95 PRO A C 1
ATOM 701 O O . PRO A 1 95 ? 14.214 1.767 -6.763 1.00 86.12 95 PRO A O 1
ATOM 704 N N . THR A 1 96 ? 12.479 2.583 -7.922 1.00 93.06 96 THR A N 1
ATOM 705 C CA . THR A 1 96 ? 12.379 3.840 -7.170 1.00 93.06 96 THR A CA 1
ATOM 706 C C . THR A 1 96 ? 11.019 3.958 -6.496 1.00 93.06 96 THR A C 1
ATOM 708 O O . THR A 1 96 ? 9.981 3.932 -7.155 1.00 93.06 96 THR A O 1
ATOM 711 N N . TRP A 1 97 ? 11.024 4.136 -5.177 1.00 96.06 97 TRP A N 1
ATOM 712 C CA . TRP A 1 97 ? 9.831 4.362 -4.365 1.00 96.06 97 TRP A CA 1
ATOM 713 C C . TRP A 1 97 ? 9.899 5.693 -3.629 1.00 96.06 97 TRP A C 1
ATOM 715 O O . TRP A 1 97 ? 10.914 6.043 -3.034 1.00 96.06 97 TRP A O 1
ATOM 725 N N . LEU A 1 98 ? 8.784 6.412 -3.626 1.00 95.94 98 LEU A N 1
ATOM 726 C CA . LEU A 1 98 ? 8.627 7.706 -2.978 1.00 95.94 98 LEU A CA 1
ATOM 727 C C . LEU A 1 98 ? 7.634 7.586 -1.822 1.00 95.94 98 LEU A C 1
ATOM 729 O O . LEU A 1 98 ? 6.562 7.010 -1.997 1.00 95.94 98 LEU A O 1
ATOM 733 N N . ARG A 1 99 ? 7.960 8.146 -0.657 1.00 95.56 99 ARG A N 1
ATOM 734 C CA . ARG A 1 99 ? 7.062 8.236 0.503 1.00 95.56 99 ARG A CA 1
ATOM 735 C C . ARG A 1 99 ? 6.653 9.679 0.750 1.00 95.56 99 ARG A C 1
ATOM 737 O O . ARG A 1 99 ? 7.499 10.552 0.947 1.00 95.56 99 ARG A O 1
ATOM 744 N N . PHE A 1 100 ? 5.345 9.880 0.812 1.00 94.50 100 PHE A N 1
ATOM 745 C CA . PHE A 1 100 ? 4.677 11.148 1.055 1.00 94.50 100 PHE A CA 1
ATOM 746 C C . PHE A 1 100 ? 4.043 11.117 2.441 1.00 94.50 100 PHE A C 1
ATOM 748 O O . PHE A 1 100 ? 3.167 10.300 2.724 1.00 94.50 100 PHE A O 1
ATOM 755 N N . ASP A 1 101 ? 4.512 12.007 3.305 1.00 91.19 101 ASP A N 1
ATOM 756 C CA . ASP A 1 101 ? 4.112 12.107 4.703 1.00 91.19 101 ASP A CA 1
ATOM 757 C C . ASP A 1 101 ? 3.820 13.578 4.993 1.00 91.19 101 ASP A C 1
ATOM 759 O O . ASP A 1 101 ? 4.725 14.352 5.299 1.00 91.19 101 ASP A O 1
ATOM 763 N N . GLY A 1 102 ? 2.559 13.976 4.803 1.00 81.75 102 GLY A N 1
ATOM 764 C CA . GLY A 1 102 ? 2.118 15.378 4.812 1.00 81.75 102 GLY A CA 1
ATOM 765 C C . GLY A 1 102 ? 2.214 16.103 6.160 1.00 81.75 102 GLY A C 1
ATOM 766 O O . GLY A 1 102 ? 1.704 17.209 6.270 1.00 81.75 102 GLY A O 1
ATOM 767 N N . VAL A 1 103 ? 2.818 15.481 7.179 1.00 73.56 103 VAL A N 1
ATOM 768 C CA . VAL A 1 103 ? 2.954 16.020 8.543 1.00 73.56 103 VAL A CA 1
ATOM 769 C C . VAL A 1 103 ? 4.396 16.410 8.875 1.00 73.56 103 VAL A C 1
ATOM 771 O O . VAL A 1 103 ? 4.617 17.180 9.801 1.00 73.56 103 VAL A O 1
ATOM 774 N N . LYS A 1 104 ? 5.404 15.915 8.145 1.00 67.44 104 LYS A N 1
ATOM 775 C CA . LYS A 1 104 ? 6.787 16.331 8.411 1.00 67.44 104 LYS A CA 1
ATOM 776 C C . LYS A 1 104 ? 7.005 17.741 7.867 1.00 67.44 104 LYS A C 1
ATOM 778 O O . LYS A 1 104 ? 6.936 17.938 6.655 1.00 67.44 104 LYS A O 1
ATOM 783 N N . ASP A 1 105 ? 7.330 18.667 8.769 1.00 57.69 105 ASP A N 1
ATOM 784 C CA . ASP A 1 105 ? 7.452 20.128 8.586 1.00 57.69 105 ASP A CA 1
ATOM 785 C C . ASP A 1 105 ? 8.403 20.611 7.468 1.00 57.69 105 ASP A C 1
ATOM 787 O O . ASP A 1 105 ? 8.552 21.808 7.250 1.00 57.69 105 ASP A O 1
ATOM 791 N N . GLU A 1 106 ? 9.030 19.713 6.707 1.00 55.91 106 GLU A N 1
ATOM 792 C CA . GLU A 1 106 ? 9.907 20.071 5.590 1.00 55.91 106 GLU A CA 1
ATOM 793 C C . GLU A 1 106 ? 9.361 19.681 4.208 1.00 55.91 106 GLU A C 1
ATOM 795 O O . GLU A 1 106 ? 10.049 19.900 3.213 1.00 55.91 106 GLU A O 1
ATOM 800 N N . GLY A 1 107 ? 8.179 19.056 4.098 1.00 56.84 107 GLY A N 1
ATOM 801 C CA . GLY A 1 107 ? 7.627 18.653 2.792 1.00 56.84 107 GLY A CA 1
ATOM 802 C C . GLY A 1 107 ? 8.534 17.703 1.988 1.00 56.84 107 GLY A C 1
ATOM 803 O O . GLY A 1 107 ? 8.344 17.519 0.785 1.00 56.84 107 GLY A O 1
ATOM 804 N N . LYS A 1 108 ? 9.543 17.099 2.633 1.00 74.31 108 LYS A N 1
ATOM 805 C CA . LYS A 1 108 ? 10.543 16.256 1.975 1.00 74.31 108 LYS A CA 1
ATOM 806 C C . LYS A 1 108 ? 9.944 14.891 1.668 1.00 74.31 108 LYS A C 1
ATOM 808 O O . LYS A 1 108 ? 9.746 14.059 2.555 1.00 74.31 108 LYS A O 1
ATOM 813 N N . ILE A 1 109 ? 9.702 14.663 0.383 1.00 90.31 109 ILE A N 1
ATOM 814 C CA . ILE A 1 109 ? 9.438 13.341 -0.180 1.00 90.31 109 ILE A CA 1
ATOM 815 C C . ILE A 1 109 ? 10.661 12.466 0.112 1.00 90.31 109 ILE A C 1
ATOM 817 O O . ILE A 1 109 ? 11.784 12.823 -0.245 1.00 90.31 109 ILE A O 1
ATOM 821 N N . GLN A 1 110 ? 10.462 11.326 0.776 1.00 93.06 110 GLN A N 1
ATOM 822 C CA . GLN A 1 110 ? 11.555 10.379 1.005 1.00 93.06 110 GLN A CA 1
ATOM 823 C C . GLN A 1 110 ? 11.673 9.458 -0.204 1.00 93.06 110 GLN A C 1
ATOM 825 O O . GLN A 1 110 ? 10.674 8.881 -0.629 1.00 93.06 110 GLN A O 1
ATOM 830 N N . CYS A 1 111 ? 12.879 9.321 -0.745 1.00 94.38 111 CYS A N 1
ATOM 831 C CA . CYS A 1 111 ? 13.155 8.483 -1.905 1.00 94.38 111 CYS A CA 1
ATOM 832 C C . CYS A 1 111 ? 13.928 7.227 -1.486 1.00 94.38 111 CYS A C 1
ATOM 834 O O . CYS A 1 111 ? 14.906 7.310 -0.742 1.00 94.38 111 CYS A O 1
ATOM 836 N N . PHE A 1 112 ? 13.494 6.070 -1.980 1.00 94.44 112 PHE A N 1
ATOM 837 C CA . PHE A 1 112 ? 14.121 4.772 -1.771 1.00 94.44 112 PHE A CA 1
ATOM 838 C C . PHE A 1 112 ? 14.438 4.159 -3.134 1.00 94.44 112 PHE A C 1
ATOM 840 O O . PHE A 1 112 ? 13.527 3.792 -3.870 1.00 94.44 112 PHE A O 1
ATOM 847 N N . THR A 1 113 ? 15.723 4.048 -3.460 1.00 92.50 113 THR A N 1
ATOM 848 C CA . THR A 1 113 ? 16.201 3.549 -4.764 1.00 92.50 113 THR A CA 1
ATOM 849 C C . THR A 1 113 ? 16.876 2.181 -4.683 1.00 92.50 113 THR A C 1
ATOM 851 O O . THR A 1 113 ? 17.153 1.553 -5.698 1.00 92.50 113 THR A O 1
ATOM 854 N N . THR A 1 114 ? 17.172 1.696 -3.474 1.00 92.12 114 THR A N 1
ATOM 855 C CA . THR A 1 114 ? 17.824 0.396 -3.283 1.00 92.12 114 THR A CA 1
ATOM 856 C C . THR A 1 114 ? 16.818 -0.648 -2.830 1.00 92.12 114 THR A C 1
ATOM 858 O O . THR A 1 114 ? 15.974 -0.386 -1.967 1.00 92.12 114 THR A O 1
ATOM 861 N N . THR A 1 115 ? 16.950 -1.871 -3.345 1.00 91.44 115 THR A N 1
ATOM 862 C CA . THR A 1 115 ? 16.104 -3.008 -2.952 1.00 91.44 115 THR A CA 1
ATOM 863 C C . THR A 1 115 ? 16.094 -3.215 -1.439 1.00 91.44 115 THR A C 1
ATOM 865 O O . THR A 1 115 ? 15.039 -3.468 -0.864 1.00 91.44 115 THR A O 1
ATOM 868 N N . ALA A 1 116 ? 17.239 -3.052 -0.767 1.00 93.81 116 ALA A N 1
ATOM 869 C CA . ALA A 1 116 ? 17.336 -3.169 0.687 1.00 93.81 116 ALA A CA 1
ATOM 870 C C . ALA A 1 116 ? 16.524 -2.088 1.425 1.00 93.81 116 ALA A C 1
ATOM 872 O O . ALA A 1 116 ? 15.786 -2.410 2.357 1.00 93.81 116 ALA A O 1
ATOM 873 N N . ALA A 1 117 ? 16.615 -0.820 1.000 1.00 94.56 117 ALA A N 1
ATOM 874 C CA . ALA A 1 117 ? 15.861 0.272 1.615 1.00 94.56 117 ALA A CA 1
ATOM 875 C C . ALA A 1 117 ? 14.351 0.115 1.392 1.00 94.56 117 ALA A C 1
ATOM 877 O O . ALA A 1 117 ? 13.569 0.258 2.332 1.00 94.56 117 ALA A O 1
ATOM 878 N N . ILE A 1 118 ? 13.956 -0.253 0.171 1.00 95.31 118 ILE A N 1
ATOM 879 C CA . ILE A 1 118 ? 12.561 -0.532 -0.185 1.00 95.31 118 ILE A CA 1
ATOM 880 C C . ILE A 1 118 ? 12.029 -1.698 0.652 1.00 95.31 118 ILE A C 1
ATOM 882 O O . ILE A 1 118 ? 10.993 -1.565 1.299 1.00 95.31 118 ILE A O 1
ATOM 886 N N . THR A 1 119 ? 12.760 -2.815 0.703 1.00 94.94 119 THR A N 1
ATOM 887 C CA . THR A 1 119 ? 12.360 -4.015 1.455 1.00 94.94 119 THR A CA 1
ATOM 888 C C . THR A 1 119 ? 12.174 -3.691 2.927 1.00 94.94 119 THR A C 1
ATOM 890 O O . THR A 1 119 ? 11.137 -4.017 3.501 1.00 94.94 119 THR A O 1
ATOM 893 N N . ARG A 1 120 ? 13.138 -2.990 3.535 1.00 95.81 120 ARG A N 1
ATOM 894 C CA . ARG A 1 120 ? 13.038 -2.562 4.930 1.00 95.81 120 ARG A CA 1
ATOM 895 C C . ARG A 1 120 ? 11.777 -1.737 5.162 1.00 95.81 120 ARG A C 1
ATOM 897 O O . ARG A 1 120 ? 11.012 -2.050 6.068 1.00 95.81 120 ARG A O 1
ATOM 904 N N . GLN A 1 121 ? 11.523 -0.732 4.326 1.00 95.38 121 GLN A N 1
ATOM 905 C CA . GLN A 1 121 ? 10.366 0.139 4.508 1.00 95.38 121 GLN A CA 1
ATOM 906 C C . GLN A 1 121 ? 9.037 -0.607 4.328 1.00 95.38 121 GLN A C 1
ATOM 908 O O . GLN A 1 121 ? 8.069 -0.365 5.059 1.00 95.38 121 GLN A O 1
ATOM 913 N N . PHE A 1 122 ? 9.003 -1.565 3.401 1.00 96.50 122 PHE A N 1
ATOM 914 C CA . PHE A 1 122 ? 7.840 -2.413 3.183 1.00 96.50 122 PHE A CA 1
ATOM 915 C C . PHE A 1 122 ? 7.569 -3.352 4.364 1.00 96.50 122 PHE A C 1
ATOM 917 O O . PHE A 1 122 ? 6.418 -3.499 4.774 1.00 96.50 122 PHE A O 1
ATOM 924 N N . MET A 1 123 ? 8.606 -3.938 4.960 1.00 95.69 123 MET A N 1
ATOM 925 C CA . MET A 1 123 ? 8.463 -4.801 6.138 1.00 95.69 123 MET A CA 1
ATOM 926 C C . MET A 1 123 ? 8.116 -4.000 7.401 1.00 95.69 123 MET A C 1
ATOM 928 O O . MET A 1 123 ? 7.259 -4.406 8.191 1.00 95.69 123 MET A O 1
ATOM 932 N N . ASP A 1 124 ? 8.743 -2.837 7.582 1.00 94.62 124 ASP A N 1
ATOM 933 C CA . ASP A 1 124 ? 8.641 -2.059 8.813 1.00 94.62 124 ASP A CA 1
ATOM 934 C C . ASP A 1 124 ? 7.349 -1.242 8.907 1.00 94.62 124 ASP A C 1
ATOM 936 O O . ASP A 1 124 ? 6.768 -1.180 9.995 1.00 94.62 124 ASP A O 1
ATOM 940 N N . GLU A 1 125 ? 6.883 -0.631 7.811 1.00 95.31 125 GLU A N 1
ATOM 941 C CA . GLU A 1 125 ? 5.718 0.265 7.825 1.00 95.31 125 GLU A CA 1
ATOM 942 C C . GLU A 1 125 ? 4.559 -0.260 6.970 1.00 95.31 125 GLU A C 1
ATOM 944 O O . GLU A 1 125 ? 3.434 -0.353 7.474 1.00 95.31 125 GLU A O 1
ATOM 949 N N . VAL A 1 126 ? 4.812 -0.644 5.713 1.00 97.06 126 VAL A N 1
ATOM 950 C CA . VAL A 1 126 ? 3.744 -1.052 4.778 1.00 97.06 126 VAL A CA 1
ATOM 951 C C . VAL A 1 126 ? 3.031 -2.307 5.277 1.00 97.06 126 VAL A C 1
ATOM 953 O O . VAL A 1 126 ? 1.804 -2.315 5.376 1.00 97.06 126 VAL A O 1
ATOM 956 N N . ALA A 1 127 ? 3.762 -3.337 5.702 1.00 97.25 127 ALA A N 1
ATOM 957 C CA . ALA A 1 127 ? 3.157 -4.590 6.142 1.00 97.25 127 ALA A CA 1
ATOM 958 C C . ALA A 1 127 ? 2.211 -4.404 7.342 1.00 97.25 127 ALA A C 1
ATOM 960 O O . ALA A 1 127 ? 1.157 -5.045 7.438 1.00 97.25 127 ALA A O 1
ATOM 961 N N . LYS A 1 128 ? 2.552 -3.479 8.245 1.00 96.31 128 LYS A N 1
ATOM 962 C CA . LYS A 1 128 ? 1.760 -3.153 9.439 1.00 96.31 128 LYS A CA 1
ATOM 963 C C . LYS A 1 128 ? 0.569 -2.251 9.122 1.00 96.31 128 LYS A C 1
ATOM 965 O O . LYS A 1 128 ? -0.471 -2.390 9.761 1.00 96.31 128 LYS A O 1
ATOM 970 N N . ASN A 1 129 ? 0.703 -1.340 8.154 1.00 97.25 129 ASN A N 1
ATOM 971 C CA . ASN A 1 129 ? -0.213 -0.204 8.020 1.00 97.25 129 ASN A CA 1
ATOM 972 C C . ASN A 1 129 ? -0.934 -0.078 6.674 1.00 97.25 129 ASN A C 1
ATOM 974 O O . ASN A 1 129 ? -1.857 0.731 6.583 1.00 97.25 129 ASN A O 1
ATOM 978 N N . ALA A 1 130 ? -0.576 -0.865 5.657 1.0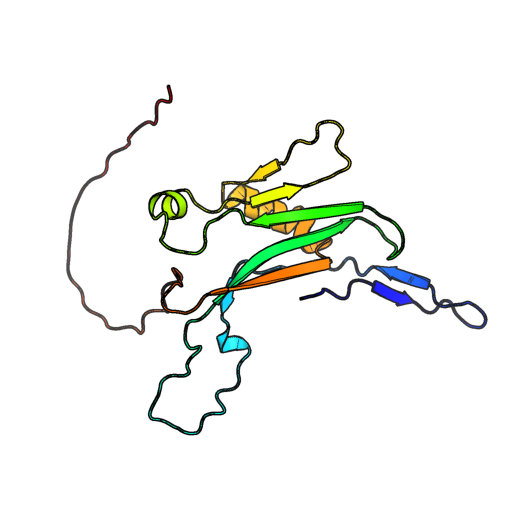0 97.50 130 ALA A N 1
ATOM 979 C CA . ALA A 1 130 ? -1.180 -0.791 4.328 1.00 97.50 130 ALA A CA 1
ATOM 980 C C . ALA A 1 130 ? -2.702 -0.932 4.391 1.00 97.50 130 ALA A C 1
ATOM 982 O O . ALA A 1 130 ? -3.214 -1.913 4.921 1.00 97.50 130 ALA A O 1
ATOM 983 N N . TYR A 1 131 ? -3.429 0.032 3.848 1.00 96.12 131 TYR A N 1
ATOM 984 C CA . TYR A 1 131 ? -4.886 0.076 3.869 1.00 96.12 131 TYR A CA 1
ATOM 985 C C . TYR A 1 131 ? -5.464 -0.082 2.463 1.00 96.12 131 TYR A C 1
ATOM 987 O O . TYR A 1 131 ? -6.316 -0.943 2.242 1.00 96.12 131 TYR A O 1
ATOM 995 N N . MET A 1 132 ? -4.940 0.674 1.498 1.00 97.50 132 MET A N 1
ATOM 996 C CA . MET A 1 132 ? -5.299 0.552 0.085 1.00 97.50 132 MET A CA 1
ATOM 997 C C . MET A 1 132 ? -4.057 0.278 -0.753 1.00 97.50 132 MET A C 1
ATOM 999 O O . MET A 1 132 ? -3.003 0.864 -0.517 1.00 97.50 132 MET A O 1
ATOM 1003 N N . LEU A 1 133 ? -4.198 -0.614 -1.728 1.00 98.00 133 LEU A N 1
ATOM 1004 C CA . LEU A 1 133 ? -3.142 -1.039 -2.641 1.00 98.00 133 LEU A CA 1
ATOM 1005 C C . LEU A 1 133 ? -3.605 -0.792 -4.074 1.00 98.00 133 LEU A C 1
ATOM 1007 O O . LEU A 1 133 ? -4.704 -1.218 -4.451 1.00 98.00 133 LEU A O 1
ATOM 1011 N N . PHE A 1 134 ? -2.760 -0.156 -4.871 1.00 97.75 134 PHE A N 1
ATOM 1012 C CA . PHE A 1 134 ? -3.016 0.132 -6.275 1.00 97.75 134 PHE A CA 1
ATOM 1013 C C . PHE A 1 134 ? -2.030 -0.669 -7.107 1.00 97.75 134 PHE A C 1
ATOM 1015 O O . PHE A 1 134 ? -0.827 -0.416 -7.058 1.00 97.75 134 PHE A O 1
ATOM 1022 N N . TYR A 1 135 ? -2.559 -1.648 -7.831 1.00 95.38 135 TYR A N 1
ATOM 1023 C CA . TYR A 1 135 ? -1.815 -2.417 -8.813 1.00 95.38 135 TYR A CA 1
ATOM 1024 C C . TYR A 1 135 ? -2.210 -1.948 -10.205 1.00 95.38 135 TYR A C 1
ATOM 1026 O O . TYR A 1 135 ? -3.382 -1.661 -10.453 1.00 95.38 135 TYR A O 1
ATOM 1034 N N . GLU A 1 136 ? -1.232 -1.896 -11.092 1.00 92.62 136 GLU A N 1
ATOM 1035 C CA . GLU A 1 136 ? -1.410 -1.643 -12.513 1.00 92.62 136 GLU A CA 1
ATOM 1036 C C . GLU A 1 136 ? -1.197 -2.942 -13.279 1.00 92.62 136 GLU A C 1
ATOM 1038 O O . GLU A 1 136 ? -0.301 -3.723 -12.959 1.00 92.62 136 GLU A O 1
ATOM 1043 N N . TRP A 1 137 ? -2.062 -3.197 -14.254 1.00 89.94 137 TRP A N 1
ATOM 1044 C CA . TRP A 1 137 ? -1.960 -4.376 -15.099 1.00 89.94 137 TRP A CA 1
ATOM 1045 C C . TRP A 1 137 ? -0.950 -4.126 -16.215 1.00 89.94 137 TRP A C 1
ATOM 1047 O O . TRP A 1 137 ? -1.084 -3.170 -16.975 1.00 89.94 137 TRP A O 1
ATOM 1057 N N . VAL A 1 138 ? 0.044 -5.003 -16.306 1.00 87.88 138 VAL A N 1
ATOM 1058 C CA . VAL A 1 138 ? 1.100 -4.977 -17.313 1.00 87.88 138 VAL A CA 1
ATOM 1059 C C . VAL A 1 138 ? 0.928 -6.196 -18.224 1.00 87.88 138 VAL A C 1
ATOM 1061 O O . VAL A 1 138 ? 1.019 -7.330 -17.736 1.00 87.88 138 VAL A O 1
ATOM 1064 N N . PRO A 1 139 ? 0.680 -5.994 -19.532 1.00 84.56 139 PRO A N 1
ATOM 1065 C CA . PRO A 1 139 ? 0.592 -7.088 -20.491 1.00 84.56 139 PRO A CA 1
ATOM 1066 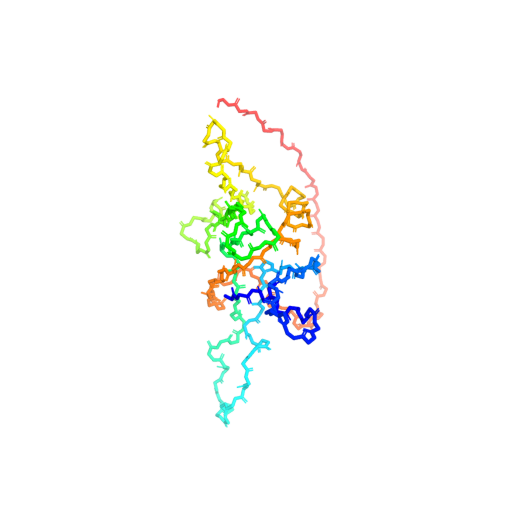C C . PRO A 1 139 ? 1.907 -7.868 -20.584 1.00 84.56 139 PRO A C 1
ATOM 1068 O O . PRO A 1 139 ? 2.986 -7.298 -20.436 1.00 84.56 139 PRO A O 1
ATOM 1071 N N . ALA A 1 140 ? 1.828 -9.150 -20.941 1.00 80.00 140 ALA A N 1
ATOM 1072 C CA . ALA A 1 140 ? 2.999 -10.016 -21.111 1.00 80.00 140 ALA A CA 1
ATOM 1073 C C . ALA A 1 140 ? 4.058 -9.452 -22.079 1.00 80.00 140 ALA A C 1
ATOM 1075 O O . ALA A 1 140 ? 5.249 -9.555 -21.813 1.00 80.00 140 ALA A O 1
ATOM 1076 N N . SER A 1 141 ? 3.638 -8.785 -23.161 1.00 73.62 141 SER A N 1
ATOM 1077 C CA . SER A 1 141 ? 4.545 -8.154 -24.138 1.00 73.62 141 SER A CA 1
ATOM 1078 C C . SER A 1 141 ? 5.373 -6.995 -23.574 1.00 73.62 141 SER A C 1
ATOM 1080 O O . SER A 1 141 ? 6.341 -6.574 -24.201 1.00 73.62 141 SER A O 1
ATOM 1082 N N . GLN A 1 142 ? 4.986 -6.467 -22.413 1.00 68.31 142 GLN A N 1
ATOM 1083 C CA . GLN A 1 142 ? 5.659 -5.376 -21.710 1.00 68.31 142 GLN A CA 1
ATOM 1084 C C . GLN A 1 142 ? 6.231 -5.834 -20.364 1.00 68.31 142 GLN A C 1
ATOM 1086 O O . GLN A 1 142 ? 6.846 -5.041 -19.654 1.00 68.31 142 GLN A O 1
ATOM 1091 N N . SER A 1 143 ? 6.028 -7.103 -19.997 1.00 59.84 143 SER A N 1
ATOM 1092 C CA . SER A 1 143 ? 6.554 -7.641 -18.754 1.00 59.84 143 SER A CA 1
ATOM 1093 C C . SER A 1 143 ? 8.046 -7.909 -18.907 1.00 59.84 143 SER A C 1
ATOM 1095 O O . SER A 1 143 ? 8.474 -8.647 -19.789 1.00 59.84 143 SER A O 1
ATOM 1097 N N . THR A 1 144 ? 8.849 -7.321 -18.026 1.00 56.25 144 THR A N 1
ATOM 1098 C CA . THR A 1 144 ? 10.275 -7.645 -17.883 1.00 56.25 144 THR A CA 1
ATOM 1099 C C . THR A 1 144 ? 10.506 -8.839 -16.958 1.00 56.25 144 THR A C 1
ATOM 1101 O O . THR A 1 144 ? 11.653 -9.215 -16.720 1.00 56.25 144 THR A O 1
ATOM 1104 N N . VAL A 1 145 ? 9.437 -9.441 -16.420 1.00 50.00 145 VAL A N 1
ATOM 1105 C CA . VAL A 1 145 ? 9.527 -10.651 -15.604 1.00 50.00 145 VAL A CA 1
ATOM 1106 C C . VAL A 1 145 ? 9.742 -11.828 -16.556 1.00 50.00 145 VAL A C 1
ATOM 1108 O O . VAL A 1 145 ? 8.851 -12.106 -17.361 1.00 50.00 145 VAL A O 1
ATOM 1111 N N . PRO A 1 146 ? 10.894 -12.520 -16.506 1.00 43.06 146 PRO A N 1
ATOM 1112 C CA . PRO A 1 146 ? 11.113 -13.676 -17.357 1.00 43.06 146 PRO A CA 1
ATOM 1113 C C . PRO A 1 146 ? 10.043 -14.721 -17.039 1.00 43.06 146 PRO A C 1
ATOM 1115 O O . PRO A 1 146 ? 9.859 -15.111 -15.881 1.00 43.06 146 PRO A O 1
ATOM 1118 N N . ALA A 1 147 ? 9.310 -15.151 -18.068 1.00 45.66 147 ALA A N 1
ATOM 1119 C CA . ALA A 1 147 ? 8.523 -16.369 -17.984 1.00 45.66 147 ALA A CA 1
ATOM 1120 C C . ALA A 1 147 ? 9.484 -17.475 -17.541 1.00 45.66 147 ALA A C 1
ATOM 1122 O O . ALA A 1 147 ? 10.553 -17.608 -18.132 1.00 45.66 147 ALA A O 1
ATOM 1123 N N . ALA A 1 148 ? 9.147 -18.197 -16.470 1.00 44.97 148 ALA A N 1
ATOM 1124 C CA . ALA A 1 148 ? 9.958 -19.312 -16.003 1.00 44.97 148 ALA A CA 1
ATOM 1125 C C . ALA A 1 148 ? 10.242 -20.230 -17.198 1.00 44.97 148 ALA A C 1
ATOM 1127 O O . ALA A 1 148 ? 9.313 -20.794 -17.779 1.00 44.97 148 ALA A O 1
ATOM 1128 N N . GLU A 1 149 ? 11.509 -20.281 -17.604 1.00 44.34 149 GLU A N 1
ATOM 1129 C CA . GLU A 1 149 ? 11.962 -21.078 -18.731 1.00 44.34 149 GLU A CA 1
ATOM 1130 C C . GLU A 1 149 ? 11.628 -22.537 -18.422 1.00 44.34 149 GLU A C 1
ATOM 1132 O O . GLU A 1 149 ? 12.049 -23.096 -17.409 1.00 44.34 149 GLU A O 1
ATOM 1137 N N . SER A 1 150 ? 10.804 -23.145 -19.271 1.00 43.56 150 SER A N 1
ATOM 1138 C CA . SER A 1 150 ? 10.705 -24.594 -19.338 1.00 43.56 150 SER A CA 1
ATOM 1139 C C . SER A 1 150 ? 12.090 -25.133 -19.681 1.00 43.56 150 SER A C 1
ATOM 1141 O O . SER A 1 150 ? 12.620 -24.779 -20.735 1.00 43.56 150 SER A O 1
ATOM 1143 N N . ASP A 1 151 ? 12.646 -25.959 -18.794 1.00 38.22 151 ASP A N 1
ATOM 1144 C CA . ASP A 1 151 ? 13.910 -26.676 -18.965 1.00 38.22 151 ASP A CA 1
ATOM 1145 C C . ASP A 1 151 ? 14.042 -27.246 -20.385 1.00 38.22 151 ASP A C 1
ATOM 1147 O O . ASP A 1 151 ? 13.430 -28.256 -20.738 1.00 38.22 151 ASP A O 1
ATOM 1151 N N . THR A 1 152 ? 14.900 -26.623 -21.185 1.00 41.41 152 THR A N 1
ATOM 1152 C CA . THR A 1 152 ? 15.582 -27.302 -22.283 1.00 41.41 152 THR A CA 1
ATOM 1153 C C . THR A 1 152 ? 17.072 -27.101 -22.098 1.00 41.41 152 THR A C 1
ATOM 1155 O O . THR A 1 152 ? 17.628 -26.046 -22.394 1.00 41.41 152 THR A O 1
ATOM 1158 N N . ASP A 1 153 ? 17.679 -28.154 -21.558 1.00 38.56 153 ASP A N 1
ATOM 1159 C CA . ASP A 1 153 ? 19.109 -28.408 -21.475 1.00 38.56 153 ASP A CA 1
ATOM 1160 C C . ASP A 1 153 ? 19.792 -28.156 -22.827 1.00 38.56 153 ASP A C 1
ATOM 1162 O O . ASP A 1 153 ? 19.422 -28.739 -23.850 1.00 38.56 153 ASP A O 1
ATOM 1166 N N . SER A 1 154 ? 20.786 -27.270 -22.837 1.00 38.00 154 SER A N 1
ATOM 1167 C CA . SER A 1 154 ? 21.793 -27.171 -23.893 1.00 38.00 154 SER A CA 1
ATOM 1168 C C . SER A 1 154 ? 23.037 -26.470 -23.351 1.00 38.00 154 SER A C 1
ATOM 1170 O O . SER A 1 154 ? 23.176 -25.249 -23.351 1.00 38.00 154 SER A O 1
ATOM 1172 N N . THR A 1 155 ? 23.963 -27.293 -22.877 1.00 39.91 155 THR A N 1
ATOM 1173 C CA . THR A 1 155 ? 25.363 -26.977 -22.582 1.00 39.91 155 THR A CA 1
ATOM 1174 C C . THR A 1 155 ? 26.083 -26.236 -23.723 1.00 39.91 155 THR A C 1
ATOM 1176 O O . THR A 1 155 ? 26.125 -26.771 -24.829 1.00 39.91 155 THR A O 1
ATOM 1179 N N . ALA A 1 156 ? 26.761 -25.108 -23.436 1.00 33.91 156 ALA A N 1
ATOM 1180 C CA . ALA A 1 156 ? 28.062 -24.733 -24.036 1.00 33.91 156 ALA A CA 1
ATOM 1181 C C . ALA A 1 156 ? 28.731 -23.482 -23.395 1.00 33.91 156 ALA A C 1
ATOM 1183 O O . ALA A 1 156 ? 28.293 -22.352 -23.560 1.00 33.91 156 ALA A O 1
ATOM 1184 N N . SER A 1 157 ? 29.837 -23.744 -22.688 1.00 33.88 157 SER A N 1
ATOM 1185 C CA . SER A 1 157 ? 31.129 -23.027 -22.568 1.00 33.88 157 SER A CA 1
ATOM 1186 C C . SER A 1 157 ? 31.308 -21.486 -22.676 1.00 33.88 157 SER A C 1
ATOM 1188 O O . SER A 1 157 ? 31.169 -20.900 -23.743 1.00 33.88 157 SER A O 1
ATOM 1190 N N . ALA A 1 158 ? 31.970 -20.973 -21.621 1.00 34.50 158 ALA A N 1
ATOM 1191 C CA . ALA A 1 158 ? 33.223 -20.180 -21.595 1.00 34.50 158 ALA A CA 1
ATOM 1192 C C . ALA A 1 158 ? 33.237 -18.639 -21.780 1.00 34.50 158 ALA A C 1
ATOM 1194 O O . ALA A 1 158 ? 33.021 -18.120 -22.866 1.00 34.50 158 ALA A O 1
ATOM 1195 N N . GLY A 1 159 ? 33.770 -17.950 -20.749 1.00 29.16 159 GLY A N 1
ATOM 1196 C CA . GLY A 1 159 ? 34.813 -16.921 -20.934 1.00 29.16 159 GLY A CA 1
ATOM 1197 C C . GLY A 1 159 ? 34.608 -15.532 -20.301 1.00 29.16 159 GLY A C 1
ATOM 1198 O O . GLY A 1 159 ? 33.893 -14.708 -20.845 1.00 29.16 159 GLY A O 1
ATOM 1199 N N . GLY A 1 160 ? 35.399 -15.216 -19.263 1.00 29.41 160 GLY A N 1
ATOM 1200 C CA . GLY A 1 160 ? 36.290 -14.042 -19.326 1.00 29.41 160 GLY A CA 1
ATOM 1201 C C . GLY A 1 160 ? 35.909 -12.709 -18.654 1.00 29.41 160 GLY A C 1
ATOM 1202 O O . GLY A 1 160 ? 35.216 -11.892 -19.237 1.00 29.41 160 GLY A O 1
ATOM 1203 N N . LEU A 1 161 ? 36.593 -12.454 -17.528 1.00 34.97 161 LEU A N 1
ATOM 1204 C CA . LEU A 1 161 ? 37.188 -11.187 -17.049 1.00 34.97 161 LEU A CA 1
ATOM 1205 C C . LEU A 1 161 ? 36.313 -9.960 -16.712 1.00 34.97 161 LEU A C 1
ATOM 1207 O O . LEU A 1 161 ? 35.539 -9.438 -17.502 1.00 34.97 161 LEU A O 1
ATOM 1211 N N . GLY A 1 162 ? 36.574 -9.432 -15.510 1.00 41.47 162 GLY A N 1
ATOM 1212 C CA . GLY A 1 162 ? 35.906 -8.273 -14.934 1.00 41.47 162 GLY A CA 1
ATOM 1213 C C . GLY A 1 162 ? 36.467 -6.913 -15.341 1.00 41.47 162 GLY A C 1
ATOM 1214 O O . GLY A 1 162 ? 37.538 -6.800 -15.932 1.00 41.47 162 GLY A O 1
ATOM 1215 N N . ARG A 1 163 ? 35.757 -5.871 -14.901 1.00 37.31 163 ARG A N 1
ATOM 1216 C CA . ARG A 1 163 ? 36.262 -4.509 -14.701 1.00 37.31 163 ARG A CA 1
ATOM 1217 C C . ARG A 1 163 ? 35.443 -3.834 -13.604 1.00 37.31 163 ARG A C 1
ATOM 1219 O O . ARG A 1 163 ? 34.224 -3.959 -13.563 1.00 37.31 163 ARG A O 1
ATOM 1226 N N . ARG A 1 164 ? 36.153 -3.188 -12.680 1.00 45.69 164 ARG A N 1
ATOM 1227 C CA . ARG A 1 164 ? 35.611 -2.249 -11.697 1.00 45.69 164 ARG A CA 1
ATOM 1228 C C . ARG A 1 164 ? 35.692 -0.878 -12.349 1.00 45.69 164 ARG A C 1
ATOM 1230 O O . ARG A 1 164 ? 36.798 -0.503 -12.717 1.00 45.69 164 ARG A O 1
ATOM 1237 N N . ASP A 1 165 ? 34.579 -0.163 -12.431 1.00 38.66 165 ASP A N 1
ATOM 1238 C CA . ASP A 1 165 ? 34.591 1.256 -12.770 1.00 38.66 165 ASP A CA 1
ATOM 1239 C C . ASP A 1 165 ? 33.953 2.052 -11.627 1.00 38.66 165 ASP A C 1
ATOM 1241 O O . ASP A 1 165 ? 32.802 1.849 -11.238 1.00 38.66 165 ASP A O 1
ATOM 1245 N N . GLU A 1 166 ? 34.782 2.914 -11.042 1.00 39.75 166 GLU A N 1
ATOM 1246 C CA . GLU A 1 166 ? 34.434 3.932 -10.060 1.00 39.75 166 GLU A CA 1
ATOM 1247 C C . GLU A 1 166 ? 33.617 5.037 -10.740 1.00 39.75 166 GLU A C 1
ATOM 1249 O O . GLU A 1 166 ? 34.027 5.593 -11.759 1.00 39.75 166 GLU A O 1
ATOM 1254 N N . CYS A 1 167 ? 32.468 5.394 -10.164 1.00 34.72 167 CYS A N 1
ATOM 1255 C CA . CYS A 1 167 ? 31.637 6.485 -10.665 1.00 34.72 167 CYS A CA 1
ATOM 1256 C C . CYS A 1 167 ? 32.033 7.795 -9.962 1.00 34.72 167 CYS A C 1
ATOM 1258 O O . CYS A 1 167 ? 31.847 7.941 -8.752 1.00 34.72 167 CYS A O 1
ATOM 1260 N N . ARG A 1 168 ? 32.597 8.742 -10.720 1.00 39.25 168 ARG A N 1
ATOM 1261 C CA . ARG A 1 168 ? 32.963 10.095 -10.274 1.00 39.25 168 ARG A CA 1
ATOM 1262 C C . ARG A 1 168 ? 31.946 11.082 -10.852 1.00 39.25 168 ARG A C 1
ATOM 1264 O O . ARG A 1 168 ? 31.799 11.163 -12.066 1.00 39.25 168 ARG A O 1
ATOM 1271 N N . ILE A 1 169 ? 31.236 11.793 -9.980 1.00 50.94 169 ILE A N 1
ATOM 1272 C CA . ILE A 1 169 ? 30.182 12.757 -10.333 1.00 50.94 169 ILE A CA 1
ATOM 1273 C C . ILE A 1 169 ? 30.807 14.152 -10.513 1.00 50.94 169 ILE A C 1
ATOM 1275 O O . ILE A 1 169 ? 31.652 14.544 -9.701 1.00 50.94 169 ILE A O 1
ATOM 1279 N N . MET A 1 170 ? 30.399 14.864 -11.572 1.00 52.59 170 MET A N 1
ATOM 1280 C CA . MET A 1 170 ? 30.476 16.330 -11.692 1.00 52.59 170 MET A CA 1
ATOM 1281 C C . MET A 1 170 ? 29.155 16.946 -11.247 1.00 52.59 170 MET A C 1
ATOM 1283 O O . MET A 1 170 ? 28.107 16.348 -11.581 1.00 52.59 170 MET A O 1
#

pLDDT: mean 77.91, std 21.34, range [29.16, 98.31]

InterPro domains:
  IPR001394 Peptidase C19, ubiquitin carboxyl-terminal hydrolase [PF00443] (2-135)
  IPR028889 Ubiquitin specific protease UPS, catalytic domain [PS50235] (1-138)
  IPR038765 Papain-like cysteine peptidase superfamily [SSF54001] (20-140)

Secondary structure (DSSP, 8-state):
-B---EEEEP--TTSPPEEEE--------SEEEGGGG-------TTS--TTTT-EEEEEEEEEEEEEETTEEEEEEEEE-S--SGGGHHHHTT---EEEEETTSTT---EEE-SHHHHHHHIIIIIHHHEEEEEEEEE-GGG--S-------------------------